Protein AF-A0A9D0YA33-F1 (afdb_monomer_lite)

Sequence (65 aa):
MIMAIFTGKGFTKDMYERLRQEVGWETEPIDGWLTHAVCFDESGDIRMTNIWESTEKMDEASSAD

Structure (mmCIF, N/CA/C/O backbone):
data_AF-A0A9D0YA33-F1
#
_entry.id   AF-A0A9D0YA33-F1
#
loop_
_atom_site.group_PDB
_atom_site.id
_atom_site.type_symbol
_atom_site.label_atom_id
_atom_site.label_alt_id
_atom_site.label_comp_id
_atom_site.label_asym_id
_atom_site.label_entity_id
_atom_site.label_seq_id
_atom_site.pdbx_PDB_ins_code
_atom_site.Cartn_x
_atom_site.Cartn_y
_atom_site.Cartn_z
_atom_site.occupancy
_atom_site.B_iso_or_equiv
_atom_site.auth_seq_id
_atom_site.auth_comp_id
_atom_site.auth_asym_id
_atom_site.auth_atom_id
_atom_site.pdbx_PDB_model_num
ATOM 1 N N . MET A 1 1 ? 17.195 -3.005 -4.324 1.00 91.00 1 MET A N 1
ATOM 2 C CA . MET A 1 1 ? 15.986 -3.421 -3.592 1.00 91.00 1 MET A CA 1
ATOM 3 C C . MET A 1 1 ? 15.760 -2.473 -2.438 1.00 91.00 1 MET A C 1
ATOM 5 O O . MET A 1 1 ? 16.704 -2.184 -1.710 1.00 91.00 1 MET A O 1
ATOM 9 N N . ILE A 1 2 ? 14.527 -2.024 -2.267 1.00 96.25 2 ILE A N 1
ATOM 10 C CA . ILE A 1 2 ? 14.102 -1.163 -1.162 1.00 96.25 2 ILE A CA 1
ATOM 11 C C . ILE A 1 2 ? 12.755 -1.644 -0.629 1.00 96.25 2 ILE A C 1
ATOM 13 O O . ILE A 1 2 ? 11.949 -2.211 -1.364 1.00 96.25 2 ILE A O 1
ATOM 17 N N . MET A 1 3 ? 12.536 -1.426 0.664 1.00 95.88 3 MET A N 1
ATOM 18 C CA . MET A 1 3 ? 11.280 -1.711 1.346 1.00 95.88 3 MET A CA 1
ATOM 19 C C . MET A 1 3 ? 10.679 -0.391 1.816 1.00 95.88 3 MET A C 1
ATOM 21 O O . MET A 1 3 ? 11.325 0.350 2.556 1.00 95.88 3 MET A O 1
ATOM 25 N N . ALA A 1 4 ? 9.450 -0.120 1.396 1.00 94.06 4 ALA A N 1
ATOM 26 C CA . ALA A 1 4 ? 8.688 1.049 1.799 1.00 94.06 4 ALA A CA 1
ATOM 27 C C . ALA A 1 4 ? 7.510 0.612 2.677 1.00 94.06 4 ALA A C 1
ATOM 29 O O . ALA A 1 4 ? 6.763 -0.300 2.316 1.00 94.06 4 ALA A O 1
ATOM 30 N N . ILE A 1 5 ? 7.363 1.254 3.836 1.00 95.50 5 ILE A N 1
ATOM 31 C CA . ILE A 1 5 ? 6.293 0.987 4.800 1.00 95.50 5 ILE A CA 1
ATOM 32 C C . ILE A 1 5 ? 5.412 2.226 4.879 1.00 95.50 5 ILE A C 1
ATOM 34 O O . ILE A 1 5 ? 5.900 3.324 5.141 1.00 95.50 5 ILE A O 1
ATOM 38 N N . PHE A 1 6 ? 4.112 2.033 4.692 1.00 93.94 6 PHE A N 1
ATOM 39 C CA . PHE A 1 6 ? 3.117 3.093 4.707 1.00 93.94 6 PHE A CA 1
ATOM 40 C C . PHE A 1 6 ? 2.054 2.812 5.763 1.00 93.94 6 PHE A C 1
ATOM 42 O O . PHE A 1 6 ? 1.664 1.668 6.013 1.00 93.94 6 PHE A O 1
ATOM 49 N N . THR A 1 7 ? 1.568 3.886 6.373 1.00 96.31 7 THR A N 1
ATOM 50 C CA . THR A 1 7 ? 0.501 3.851 7.372 1.00 96.31 7 THR A CA 1
ATOM 51 C C . THR A 1 7 ? -0.493 4.951 7.053 1.00 96.31 7 THR A C 1
ATOM 53 O O . THR A 1 7 ? -0.076 6.089 6.837 1.00 96.31 7 THR A O 1
ATOM 56 N N . GLY A 1 8 ? -1.785 4.638 7.049 1.00 95.69 8 GLY A N 1
ATOM 57 C CA . GLY A 1 8 ? -2.831 5.600 6.702 1.00 95.69 8 GLY A CA 1
ATOM 58 C C . GLY A 1 8 ? -3.961 5.578 7.718 1.00 95.69 8 GLY A C 1
ATOM 59 O O . GLY A 1 8 ? -4.737 4.627 7.772 1.00 95.69 8 GLY A O 1
ATOM 60 N N . LYS A 1 9 ? -4.072 6.646 8.510 1.00 96.81 9 LYS A N 1
ATOM 61 C CA . LYS A 1 9 ? -5.175 6.799 9.459 1.00 96.81 9 LYS A CA 1
ATOM 62 C C . LYS A 1 9 ? -6.475 7.119 8.722 1.00 96.81 9 LYS A C 1
ATOM 64 O O . LYS A 1 9 ? -6.501 8.028 7.897 1.00 96.81 9 LYS A O 1
ATOM 69 N N . GLY A 1 10 ? -7.547 6.400 9.040 1.00 95.31 10 GLY A N 1
ATOM 70 C CA . GLY A 1 10 ? -8.857 6.541 8.405 1.00 95.31 10 GLY A CA 1
ATOM 71 C C . GLY A 1 10 ? -8.935 5.970 6.986 1.00 95.31 10 GLY A C 1
ATOM 72 O O . GLY A 1 10 ? -9.992 6.056 6.365 1.00 95.31 10 GLY A O 1
ATOM 73 N N . PHE A 1 11 ? -7.855 5.375 6.469 1.00 96.19 11 PHE A N 1
ATOM 74 C CA . PHE A 1 11 ? -7.883 4.675 5.190 1.00 96.19 11 PHE A CA 1
ATOM 75 C C . PHE A 1 11 ? -8.380 3.248 5.419 1.00 96.19 11 PHE A C 1
ATOM 77 O O . PHE A 1 11 ? -7.628 2.351 5.798 1.00 96.19 11 PHE A O 1
ATOM 84 N N . THR A 1 12 ? -9.686 3.073 5.254 1.00 96.00 12 THR A N 1
ATOM 85 C CA . THR A 1 12 ? -10.377 1.831 5.612 1.00 96.00 12 THR A CA 1
ATOM 86 C C . THR A 1 12 ? -10.194 0.731 4.568 1.00 96.00 12 THR A C 1
ATOM 88 O O . THR A 1 12 ? -9.828 0.984 3.417 1.00 96.00 12 THR A O 1
ATOM 91 N N . LYS A 1 13 ? -10.531 -0.506 4.949 1.00 95.62 13 LYS A N 1
ATOM 92 C CA . LYS A 1 13 ? -10.537 -1.653 4.034 1.00 95.62 13 LYS A CA 1
ATOM 93 C C . LYS A 1 13 ? -11.406 -1.433 2.800 1.00 95.62 13 LYS A C 1
ATOM 95 O O . LYS A 1 13 ? -10.960 -1.712 1.695 1.00 95.62 13 LYS A O 1
ATOM 100 N N . ASP A 1 14 ? -12.607 -0.892 2.964 1.00 96.38 14 ASP A N 1
ATOM 101 C CA . ASP A 1 14 ? -13.512 -0.671 1.832 1.00 96.38 14 ASP A CA 1
ATOM 102 C C . ASP A 1 14 ? -12.959 0.368 0.847 1.00 96.38 14 ASP A C 1
ATOM 104 O O . ASP A 1 14 ? -13.161 0.246 -0.360 1.00 96.38 14 ASP A O 1
ATOM 108 N N . MET A 1 15 ? -12.237 1.379 1.344 1.00 96.12 15 MET A N 1
ATOM 109 C CA . MET A 1 15 ? -11.536 2.345 0.493 1.00 96.12 15 MET A CA 1
ATOM 110 C C . MET A 1 15 ? -10.394 1.675 -0.275 1.00 96.12 15 MET A C 1
ATOM 112 O O . MET A 1 15 ? -10.263 1.894 -1.476 1.00 96.12 15 MET A O 1
ATOM 116 N N . TYR A 1 16 ? -9.612 0.824 0.400 1.00 95.38 16 TYR A N 1
ATOM 117 C CA . TYR A 1 16 ? -8.536 0.059 -0.228 1.00 95.38 16 TYR A CA 1
ATOM 118 C C . TYR A 1 16 ? -9.045 -0.863 -1.340 1.00 95.38 16 TYR A C 1
ATOM 120 O O . TYR A 1 16 ? -8.499 -0.837 -2.436 1.00 95.38 16 TYR A O 1
ATOM 128 N N . GLU A 1 17 ? -10.094 -1.652 -1.091 1.00 95.31 17 GLU A N 1
ATOM 129 C CA . GLU A 1 17 ? -10.613 -2.604 -2.086 1.00 95.31 17 GLU A CA 1
ATOM 130 C C . GLU A 1 17 ? -11.167 -1.894 -3.332 1.00 95.31 17 GLU A C 1
ATOM 132 O O . GLU A 1 17 ? -11.038 -2.410 -4.440 1.00 95.31 17 GLU A O 1
ATOM 137 N N . ARG A 1 18 ? -11.738 -0.692 -3.177 1.00 95.75 18 ARG A N 1
ATOM 138 C CA . ARG A 1 18 ? -12.151 0.141 -4.319 1.00 95.75 18 ARG A CA 1
ATOM 139 C C . ARG A 1 18 ? -10.947 0.643 -5.108 1.00 95.75 18 ARG A C 1
ATOM 141 O O . ARG A 1 18 ? -10.890 0.420 -6.311 1.00 95.75 18 ARG A O 1
ATOM 148 N N . LEU A 1 19 ? -9.965 1.238 -4.426 1.00 93.00 19 LEU A N 1
ATOM 149 C CA . LEU A 1 19 ? -8.743 1.732 -5.064 1.00 93.00 19 LEU A CA 1
ATOM 150 C C . LEU A 1 19 ? -8.009 0.612 -5.814 1.00 93.00 19 LEU A C 1
ATOM 152 O O . LEU A 1 19 ? -7.566 0.794 -6.940 1.00 93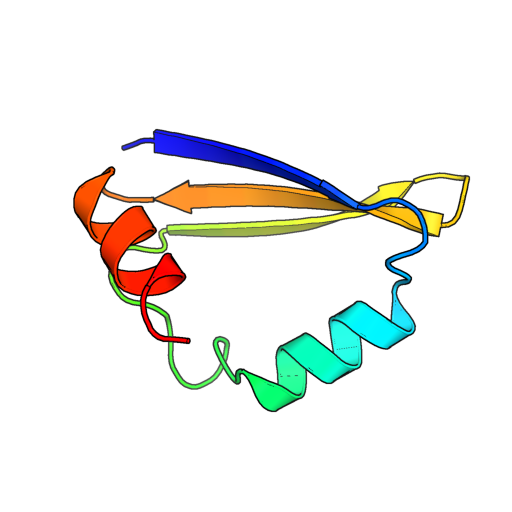.00 19 LEU A O 1
ATOM 156 N N . ARG A 1 20 ? -7.921 -0.570 -5.204 1.00 92.06 20 ARG A N 1
ATOM 157 C CA . ARG A 1 20 ? -7.315 -1.769 -5.790 1.00 92.06 20 ARG A CA 1
ATOM 158 C C . ARG A 1 20 ? -7.949 -2.161 -7.122 1.00 92.06 20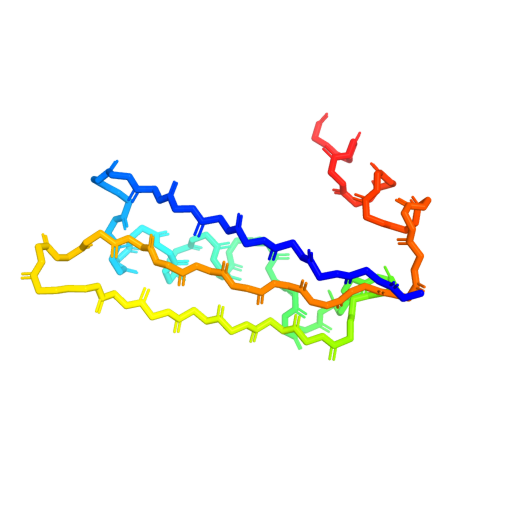 ARG A C 1
ATOM 160 O O . ARG A 1 20 ? -7.232 -2.499 -8.060 1.00 92.06 20 ARG A O 1
ATOM 167 N N . GLN A 1 21 ? -9.276 -2.090 -7.215 1.00 93.06 21 GLN A N 1
ATOM 168 C CA . GLN A 1 21 ? -10.002 -2.349 -8.460 1.00 93.06 21 GLN A CA 1
ATOM 169 C C . GLN A 1 21 ? -9.791 -1.240 -9.495 1.00 93.06 21 GLN A C 1
ATOM 171 O O . GLN A 1 21 ? -9.670 -1.543 -10.677 1.00 93.06 21 GLN A O 1
ATOM 176 N N . GLU A 1 22 ? -9.748 0.020 -9.058 1.00 92.62 22 GLU A N 1
ATOM 177 C CA . GLU A 1 22 ? -9.555 1.182 -9.934 1.00 92.62 22 GLU A CA 1
ATOM 178 C C . GLU A 1 22 ? -8.155 1.223 -10.555 1.00 92.62 22 GLU A C 1
ATOM 180 O O . GLU A 1 22 ? -8.032 1.468 -11.751 1.00 92.62 22 GLU A O 1
ATOM 185 N N . VAL A 1 23 ? -7.109 0.951 -9.768 1.00 89.81 23 VAL A N 1
ATOM 186 C CA . VAL A 1 23 ? -5.723 0.946 -10.261 1.00 89.81 23 VAL A CA 1
ATOM 187 C C . VAL A 1 23 ? -5.405 -0.339 -11.032 1.00 89.81 23 VAL A C 1
ATOM 189 O O . VAL A 1 23 ? -4.584 -0.320 -11.941 1.00 89.81 23 VAL A O 1
ATOM 192 N N . GLY A 1 24 ? -6.046 -1.465 -10.701 1.00 90.88 24 GLY A N 1
ATOM 193 C CA . GLY A 1 24 ? -5.973 -2.680 -11.520 1.00 90.88 24 GLY A CA 1
ATOM 194 C C . GLY A 1 24 ? -4.603 -3.369 -11.543 1.00 90.88 24 GLY A C 1
ATOM 195 O O . GLY A 1 24 ? -4.326 -4.156 -12.448 1.00 90.88 24 GLY A O 1
ATOM 196 N N . TRP A 1 25 ? -3.751 -3.138 -10.538 1.00 87.19 25 TRP A N 1
ATOM 197 C CA . TRP A 1 25 ? -2.379 -3.671 -10.507 1.00 87.19 25 TRP A CA 1
ATOM 198 C C . TRP A 1 25 ? -2.280 -5.208 -10.455 1.00 87.19 25 TRP A C 1
ATOM 200 O O . TRP A 1 25 ? -1.206 -5.776 -10.622 1.00 87.19 25 TRP A O 1
ATOM 210 N N . GLU A 1 26 ? -3.383 -5.913 -10.193 1.00 87.44 26 GLU A N 1
ATOM 211 C CA . GLU A 1 26 ? -3.440 -7.380 -10.275 1.00 87.44 26 GLU A CA 1
ATOM 212 C C . GLU A 1 26 ? -3.533 -7.909 -11.699 1.00 87.44 26 GLU A C 1
ATOM 214 O O . GLU A 1 26 ? -3.069 -9.014 -11.979 1.00 87.44 26 GLU A O 1
ATOM 219 N N . THR A 1 27 ? -4.169 -7.144 -12.582 1.00 91.81 27 THR A N 1
ATOM 220 C CA . THR A 1 27 ? -4.262 -7.466 -14.005 1.00 91.81 27 THR A CA 1
ATOM 221 C C . THR A 1 27 ? -3.112 -6.848 -14.782 1.00 91.81 27 THR A C 1
ATOM 223 O O . THR A 1 27 ? -2.634 -7.454 -15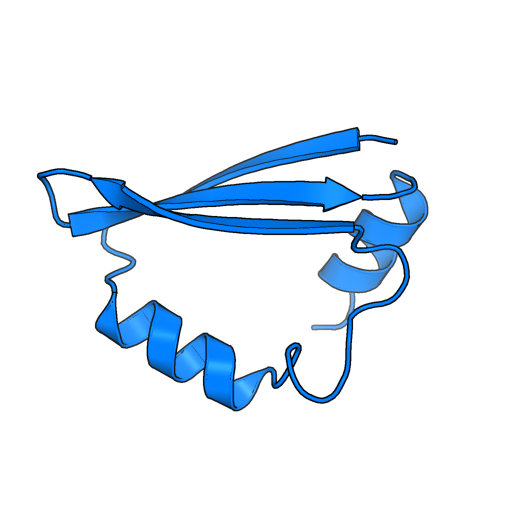.738 1.00 91.81 27 THR A O 1
ATOM 226 N N . GLU A 1 28 ? -2.638 -5.681 -14.341 1.00 91.44 28 GLU A N 1
ATOM 227 C CA . GLU A 1 28 ? -1.529 -4.942 -14.943 1.00 91.44 28 GLU A CA 1
ATOM 228 C C . GLU A 1 28 ? -0.470 -4.635 -13.873 1.00 91.44 28 GLU A C 1
ATOM 230 O O . GLU A 1 28 ? -0.511 -3.582 -13.239 1.00 91.44 28 GLU A O 1
ATOM 235 N N . PRO A 1 29 ? 0.466 -5.568 -13.617 1.00 89.88 29 PRO A N 1
ATOM 236 C CA . PRO A 1 29 ? 1.490 -5.384 -12.596 1.00 89.88 29 PRO A CA 1
ATOM 237 C C . PRO A 1 29 ? 2.330 -4.128 -12.827 1.00 89.88 29 PRO A C 1
ATOM 239 O O . PRO A 1 29 ? 2.767 -3.855 -13.945 1.00 89.88 29 PRO A O 1
ATOM 242 N N . ILE A 1 30 ? 2.605 -3.400 -11.744 1.00 92.19 30 ILE A N 1
ATOM 243 C CA . ILE A 1 30 ? 3.480 -2.226 -11.777 1.00 92.19 30 ILE A CA 1
ATOM 244 C C . ILE A 1 30 ? 4.931 -2.687 -11.950 1.00 92.19 30 ILE A C 1
ATOM 246 O O . ILE A 1 30 ? 5.414 -3.548 -11.210 1.00 92.19 30 ILE A O 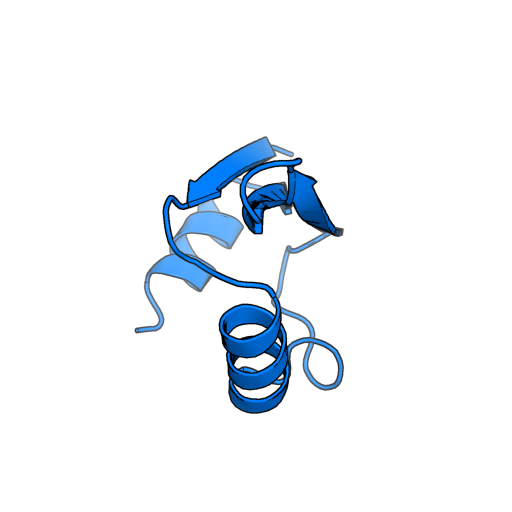1
ATOM 250 N N . ASP A 1 31 ? 5.631 -2.094 -12.916 1.00 94.88 31 ASP A N 1
ATOM 251 C CA . ASP A 1 31 ? 7.026 -2.419 -13.207 1.00 94.88 31 ASP A CA 1
ATOM 252 C C . ASP A 1 31 ? 7.933 -2.199 -11.981 1.00 94.88 31 ASP A C 1
ATOM 254 O O . ASP A 1 31 ? 7.850 -1.187 -11.284 1.00 94.88 31 ASP A O 1
ATOM 258 N N . GLY A 1 32 ? 8.801 -3.171 -11.694 1.00 94.62 32 GLY A N 1
ATOM 259 C CA . GLY A 1 32 ? 9.703 -3.150 -10.540 1.00 94.62 32 GLY A CA 1
ATOM 260 C C . GLY A 1 32 ? 9.054 -3.371 -9.163 1.00 94.62 32 GLY A C 1
ATOM 261 O O . GLY A 1 32 ? 9.773 -3.340 -8.156 1.00 94.62 32 GLY A O 1
ATOM 262 N N . TRP A 1 33 ? 7.739 -3.611 -9.076 1.00 93.81 33 TRP A N 1
ATOM 263 C CA . TRP A 1 33 ? 7.058 -3.928 -7.816 1.00 93.81 33 TRP A CA 1
ATOM 264 C C . TRP A 1 33 ? 7.111 -5.432 -7.516 1.00 93.81 33 TRP A C 1
ATOM 266 O O . TRP A 1 33 ? 6.483 -6.247 -8.186 1.00 93.81 33 TRP A O 1
ATOM 276 N N . LEU A 1 34 ? 7.865 -5.824 -6.486 1.00 95.31 34 LEU A N 1
ATOM 277 C CA . LEU A 1 34 ? 8.131 -7.233 -6.168 1.00 95.31 34 LEU A CA 1
ATOM 278 C C . LEU A 1 34 ? 7.129 -7.834 -5.184 1.00 95.31 34 LEU A C 1
ATOM 280 O O . LEU A 1 34 ? 6.869 -9.037 -5.190 1.00 95.31 34 LEU A O 1
ATOM 284 N N . THR A 1 35 ? 6.627 -7.032 -4.250 1.00 94.56 35 THR A N 1
ATOM 285 C CA . THR A 1 35 ? 5.689 -7.495 -3.224 1.00 94.56 35 THR A CA 1
ATOM 286 C C . THR A 1 35 ? 4.822 -6.345 -2.762 1.00 94.56 35 THR A C 1
ATOM 288 O O . THR A 1 35 ? 5.330 -5.260 -2.478 1.00 94.56 35 THR A O 1
ATOM 291 N N . HIS A 1 36 ? 3.535 -6.634 -2.609 1.00 94.44 36 HIS A N 1
ATOM 292 C CA . HIS A 1 36 ? 2.551 -5.766 -1.992 1.00 94.44 36 HIS A CA 1
ATOM 293 C C . HIS A 1 36 ? 1.846 -6.531 -0.879 1.00 94.44 36 HIS A C 1
ATOM 295 O O . HIS A 1 36 ? 1.223 -7.564 -1.126 1.00 94.44 36 HIS A O 1
ATOM 301 N N . ALA A 1 37 ? 1.952 -6.037 0.348 1.00 95.44 37 ALA A N 1
ATOM 302 C CA . ALA A 1 37 ? 1.240 -6.592 1.485 1.00 95.44 37 ALA A CA 1
ATOM 303 C C . ALA A 1 37 ? 0.460 -5.487 2.183 1.00 95.44 37 ALA A C 1
ATOM 305 O O . ALA A 1 37 ? 1.011 -4.430 2.492 1.00 95.44 37 ALA A O 1
ATOM 306 N N . VAL A 1 38 ? -0.814 -5.758 2.452 1.00 96.56 38 VAL A N 1
ATOM 307 C CA . VAL A 1 38 ? -1.718 -4.839 3.139 1.00 96.56 38 VAL A CA 1
ATOM 308 C C . VAL A 1 38 ? -2.419 -5.572 4.268 1.00 96.56 38 VAL A C 1
ATOM 310 O O . VAL A 1 38 ? -2.904 -6.691 4.100 1.00 96.56 38 VAL A O 1
ATOM 313 N N . CYS A 1 39 ? -2.485 -4.929 5.426 1.00 96.69 39 CYS A N 1
ATOM 314 C CA . CYS A 1 39 ? -3.346 -5.332 6.522 1.00 96.69 39 CYS A CA 1
ATOM 315 C C . CYS A 1 39 ? -3.994 -4.108 7.173 1.00 96.69 39 CYS A C 1
ATOM 317 O O . CYS A 1 39 ? -3.661 -2.962 6.867 1.00 96.69 39 CYS A O 1
ATOM 319 N N . PHE A 1 40 ? -4.943 -4.372 8.064 1.00 97.44 40 PHE A N 1
ATOM 320 C CA . PHE A 1 40 ? -5.653 -3.354 8.827 1.00 97.44 40 PHE A CA 1
ATOM 321 C C . PHE A 1 40 ? -5.469 -3.666 10.304 1.00 97.44 40 PHE A C 1
ATOM 323 O O . PHE A 1 40 ? -5.579 -4.830 10.700 1.00 97.44 40 PHE A O 1
ATOM 330 N N . ASP A 1 41 ? -5.130 -2.652 11.095 1.00 95.31 41 ASP A N 1
ATOM 331 C CA . ASP A 1 41 ? -4.961 -2.824 12.535 1.00 95.31 41 ASP A CA 1
ATOM 332 C C . ASP A 1 41 ? -6.307 -2.817 13.280 1.00 95.31 41 ASP A C 1
ATOM 334 O O . ASP A 1 41 ? -7.379 -2.729 12.680 1.00 95.31 41 ASP A O 1
ATOM 338 N N . GLU A 1 42 ? -6.261 -2.937 14.608 1.00 96.25 42 GLU A N 1
ATOM 339 C CA . GLU A 1 42 ? -7.459 -2.985 15.457 1.00 96.25 42 GLU A CA 1
ATOM 340 C C . GLU A 1 42 ? -8.332 -1.723 15.359 1.00 96.25 42 GLU A C 1
ATOM 342 O O . GLU A 1 42 ? -9.529 -1.787 15.635 1.00 96.25 42 GLU A O 1
ATOM 347 N N . SER A 1 43 ? -7.760 -0.584 14.945 1.00 95.19 43 SER A N 1
ATOM 348 C CA . SER A 1 43 ? -8.509 0.660 14.718 1.00 95.19 43 SER A CA 1
ATOM 349 C C . SER A 1 43 ? -9.142 0.718 13.323 1.00 95.19 43 SER A C 1
ATOM 351 O O . SER A 1 43 ? -9.905 1.638 13.036 1.00 95.19 43 SER A O 1
ATOM 353 N N . GLY A 1 44 ? -8.846 -0.258 12.459 1.00 95.12 44 GLY A N 1
ATOM 354 C CA . GLY A 1 44 ? -9.257 -0.281 11.058 1.00 95.12 44 GLY A CA 1
ATOM 355 C C . GLY A 1 44 ? -8.360 0.547 10.133 1.00 95.12 44 GLY A C 1
ATOM 356 O O . GLY A 1 44 ? -8.721 0.733 8.970 1.00 95.12 44 GLY A O 1
ATOM 357 N N . ASP A 1 45 ? -7.213 1.029 10.623 1.00 96.88 45 ASP A N 1
ATOM 358 C CA . ASP A 1 45 ? -6.261 1.829 9.850 1.00 96.88 45 ASP A CA 1
ATOM 359 C C . ASP A 1 45 ? -5.349 0.930 9.001 1.00 96.88 45 ASP A C 1
ATOM 361 O O . ASP A 1 45 ? -4.958 -0.165 9.422 1.00 96.88 45 ASP A O 1
ATOM 365 N N . ILE A 1 46 ? -4.975 1.394 7.804 1.00 97.75 46 ILE A N 1
ATOM 366 C CA . ILE A 1 46 ? -4.152 0.611 6.874 1.00 97.75 46 ILE A CA 1
ATOM 367 C C . ILE A 1 46 ? -2.680 0.565 7.302 1.00 97.75 46 ILE A C 1
ATOM 369 O O . ILE A 1 46 ? -2.069 1.577 7.670 1.00 97.75 46 ILE A O 1
ATOM 373 N N . ARG A 1 47 ? -2.081 -0.618 7.155 1.00 97.75 47 ARG A N 1
ATOM 374 C CA . ARG A 1 47 ? -0.636 -0.858 7.154 1.00 97.75 47 ARG A CA 1
ATOM 375 C C . ARG A 1 47 ? -0.272 -1.511 5.830 1.00 97.75 47 ARG A C 1
ATOM 377 O O . ARG A 1 47 ? -0.835 -2.543 5.473 1.00 97.75 47 ARG A O 1
ATOM 384 N N . MET A 1 48 ? 0.671 -0.919 5.112 1.00 96.19 48 MET A N 1
ATOM 385 C CA . MET A 1 48 ? 1.095 -1.400 3.803 1.00 96.19 48 MET A CA 1
ATOM 386 C C . MET A 1 48 ? 2.612 -1.519 3.754 1.00 96.19 48 MET A C 1
ATOM 388 O O . MET A 1 48 ? 3.328 -0.655 4.253 1.00 96.19 48 MET A O 1
ATOM 392 N N . THR A 1 49 ? 3.108 -2.594 3.154 1.00 96.50 49 THR A N 1
ATOM 393 C CA . THR A 1 49 ? 4.529 -2.774 2.856 1.00 96.50 49 THR A CA 1
ATOM 394 C C . THR A 1 49 ? 4.699 -3.134 1.394 1.00 96.50 49 THR A C 1
ATOM 396 O O . THR A 1 49 ? 4.089 -4.090 0.913 1.00 96.50 49 THR A O 1
ATOM 399 N N . ASN A 1 50 ? 5.566 -2.383 0.720 1.00 95.25 50 ASN A N 1
ATOM 400 C CA . ASN A 1 50 ? 5.936 -2.606 -0.666 1.00 95.25 50 ASN A CA 1
ATOM 401 C C . ASN A 1 50 ? 7.432 -2.907 -0.754 1.00 95.25 50 ASN A C 1
ATOM 403 O O . ASN A 1 50 ? 8.243 -2.209 -0.141 1.00 95.25 50 ASN A O 1
ATOM 407 N N . ILE A 1 51 ? 7.801 -3.927 -1.524 1.00 97.12 51 ILE A N 1
ATOM 408 C CA . ILE A 1 51 ? 9.196 -4.200 -1.880 1.00 97.12 51 ILE A CA 1
ATOM 409 C C . ILE A 1 51 ? 9.372 -3.861 -3.354 1.00 97.12 51 ILE A C 1
ATOM 411 O O . ILE A 1 51 ? 8.617 -4.358 -4.187 1.00 97.12 51 ILE A O 1
ATOM 415 N N . TRP A 1 52 ? 10.376 -3.046 -3.660 1.00 96.94 52 TRP A N 1
ATOM 416 C CA . TRP A 1 52 ? 10.701 -2.625 -5.020 1.00 96.94 52 TRP A CA 1
ATOM 417 C C . TRP A 1 52 ? 12.108 -3.060 -5.417 1.00 96.94 52 TRP A C 1
ATOM 419 O O . TRP A 1 52 ? 13.010 -3.166 -4.573 1.00 96.94 52 TRP A O 1
ATOM 429 N N . GLU A 1 53 ? 12.309 -3.268 -6.715 1.00 97.75 53 GLU A N 1
ATOM 430 C CA . GLU A 1 53 ? 13.612 -3.585 -7.302 1.00 97.75 53 GLU A CA 1
ATOM 431 C C . GLU A 1 53 ? 14.640 -2.472 -7.060 1.00 97.75 53 GLU A C 1
ATOM 433 O O . GLU A 1 53 ? 15.761 -2.751 -6.614 1.00 97.75 53 GLU A O 1
ATOM 438 N N . SER A 1 54 ? 14.250 -1.208 -7.251 1.00 96.12 54 SER A N 1
ATOM 439 C CA . SER A 1 54 ? 15.083 -0.023 -7.016 1.00 96.12 54 SER A CA 1
ATOM 440 C C . SER A 1 54 ? 14.253 1.189 -6.583 1.00 96.12 54 SER A C 1
ATOM 442 O O . SER A 1 54 ? 13.025 1.179 -6.672 1.00 96.12 54 SER A O 1
ATOM 444 N N . THR A 1 55 ? 14.936 2.232 -6.100 1.00 94.62 55 THR A N 1
ATOM 445 C CA . THR A 1 55 ? 14.322 3.536 -5.804 1.00 94.62 55 THR A CA 1
ATOM 446 C C . THR A 1 55 ? 13.774 4.203 -7.053 1.00 94.62 55 THR A C 1
ATOM 448 O O . THR A 1 55 ? 12.672 4.730 -6.992 1.00 94.62 55 THR A O 1
ATOM 451 N N . GLU A 1 56 ? 14.463 4.096 -8.195 1.00 95.25 56 GLU A N 1
ATOM 452 C CA . GLU A 1 56 ? 13.968 4.697 -9.440 1.00 95.25 56 GLU A CA 1
ATOM 453 C C . GLU A 1 56 ? 12.606 4.119 -9.836 1.00 95.25 56 GLU A C 1
ATOM 455 O O . GLU A 1 56 ? 11.698 4.876 -10.158 1.00 95.25 56 GLU A O 1
ATOM 460 N N . LYS A 1 57 ? 12.421 2.793 -9.729 1.00 94.50 57 LYS A N 1
ATOM 461 C CA . LYS A 1 57 ? 11.137 2.146 -10.046 1.00 94.50 57 LYS A CA 1
ATOM 462 C C . LYS A 1 57 ? 9.997 2.586 -9.133 1.00 94.50 57 LYS A C 1
ATOM 464 O O . LYS A 1 57 ? 8.881 2.800 -9.596 1.00 94.50 57 LYS A O 1
ATOM 469 N N . MET A 1 58 ? 10.283 2.756 -7.844 1.00 93.25 58 MET A N 1
ATOM 470 C CA . MET A 1 58 ? 9.311 3.288 -6.888 1.00 93.25 58 MET A CA 1
ATOM 471 C C . MET A 1 58 ? 8.933 4.741 -7.217 1.00 93.25 58 MET A C 1
ATOM 473 O O . MET A 1 58 ? 7.752 5.090 -7.165 1.00 93.25 58 MET A O 1
ATOM 477 N N . ASP A 1 59 ? 9.913 5.580 -7.557 1.00 92.75 59 ASP A N 1
ATOM 478 C CA . ASP A 1 59 ? 9.694 6.995 -7.871 1.00 92.75 59 ASP A CA 1
ATOM 479 C C . ASP A 1 59 ? 8.920 7.163 -9.190 1.00 92.75 59 ASP A C 1
ATOM 481 O O . ASP A 1 59 ? 7.990 7.967 -9.252 1.00 92.75 59 ASP A O 1
ATOM 485 N N . GLU A 1 60 ? 9.240 6.365 -10.216 1.00 91.69 60 GLU A N 1
ATOM 486 C CA . GLU A 1 60 ? 8.506 6.303 -11.490 1.00 91.69 60 GLU A CA 1
ATOM 487 C C . GLU A 1 60 ? 7.025 5.969 -11.259 1.00 91.69 60 GLU A C 1
ATOM 489 O O . GLU A 1 60 ? 6.149 6.674 -11.759 1.00 91.69 60 GLU A O 1
ATOM 494 N N . ALA A 1 61 ? 6.740 4.943 -10.449 1.00 86.25 61 ALA A N 1
ATOM 495 C CA . ALA A 1 61 ? 5.375 4.520 -10.139 1.00 86.25 61 ALA A CA 1
ATOM 496 C C . ALA A 1 61 ? 4.588 5.550 -9.312 1.00 86.25 61 ALA A C 1
ATOM 498 O O . ALA A 1 61 ? 3.379 5.678 -9.476 1.00 86.25 61 ALA A O 1
ATOM 499 N N . SER A 1 62 ? 5.267 6.290 -8.431 1.00 77.44 62 SER A N 1
ATOM 500 C CA . SER A 1 62 ? 4.641 7.299 -7.561 1.00 77.44 62 SER A CA 1
ATOM 501 C C . SER A 1 62 ? 4.431 8.651 -8.253 1.00 77.44 62 SER A C 1
ATOM 503 O O . SER A 1 62 ? 3.757 9.518 -7.706 1.00 77.44 62 SER A O 1
ATOM 505 N N . SER A 1 63 ? 5.039 8.853 -9.426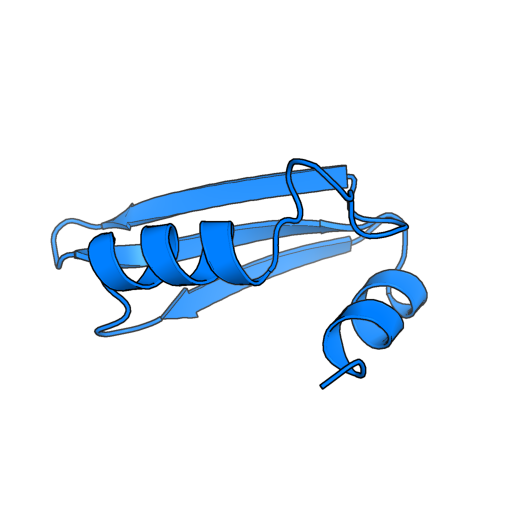 1.00 69.56 63 SER A N 1
ATOM 506 C CA . SER A 1 63 ? 4.982 10.107 -10.193 1.00 69.56 63 SER A CA 1
ATOM 507 C C . SER A 1 63 ? 4.041 10.030 -11.399 1.00 69.56 63 SER A C 1
ATOM 509 O O . SER A 1 63 ? 4.003 10.961 -12.199 1.00 69.56 63 SER A O 1
ATOM 511 N N . ALA A 1 64 ? 3.328 8.913 -11.559 1.00 57.59 64 ALA A N 1
ATOM 512 C CA . ALA A 1 64 ? 2.413 8.669 -12.671 1.00 57.59 64 ALA A CA 1
ATOM 513 C C . ALA A 1 64 ? 0.988 9.229 -12.447 1.00 57.59 64 ALA A C 1
ATOM 515 O O . ALA A 1 64 ? 0.114 8.965 -13.274 1.00 57.59 64 ALA A O 1
ATOM 516 N N . ASP A 1 65 ? 0.777 9.998 -11.369 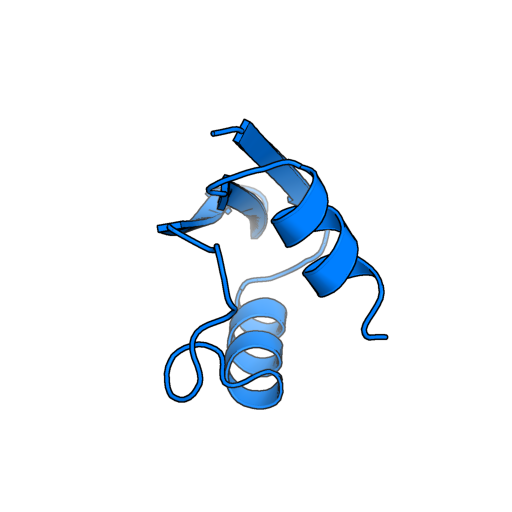1.00 45.34 65 ASP A N 1
ATOM 517 C CA . ASP A 1 65 ? -0.464 10.727 -11.049 1.00 45.34 65 ASP A CA 1
ATOM 518 C C . ASP A 1 65 ? -0.567 12.093 -11.760 1.00 45.34 65 ASP A C 1
ATOM 520 O O . ASP A 1 65 ? 0.424 12.865 -11.751 1.00 45.34 65 ASP A O 1
#

pLDDT: mean 92.48, std 8.62, range [45.34, 97.75]

Foldseek 3Di:
DDKDKDKFPPCAPVNVVVVCVVVVCVVPPQPQWDDWDWDADPNRIIIIMTDGPDPVSVVVVVPPD

Secondary structure (DSSP, 8-state):
-EEEEEEETT--HHHHHHHHHHH-TTTSPPTTEEEEEEEE-TTS-EEEEEEES-HHHHHHHHT--

Radius of gyration: 12.25 Å; chains: 1; bounding box: 30×18×30 Å